Protein AF-A0A816STM7-F1 (afdb_monomer)

Radius of gyration: 14.47 Å; Cα contacts (8 Å, |Δi|>4): 69; chains: 1; bounding box: 32×30×35 Å

Mean predicted aligned error: 6.63 Å

Foldseek 3Di:
DFDKDKAAPDPVLQVVVQPDDDDDPPDDRDGDDDDDDCVVDVQQWDQDDPVNCPDDDPRSITIGDGPDDDDDPDDDDDDPPD

Solvent-accessible surface area (backbone atoms only — not comparable to full-atom values): 5820 Å² total; per-residue (Å²): 128,94,49,66,47,79,43,54,78,43,69,68,56,53,52,48,61,54,68,56,78,82,91,54,91,94,67,80,76,79,85,86,86,84,88,82,60,77,88,80,40,85,72,69,50,46,75,54,57,75,90,70,52,86,84,66,78,93,46,64,32,38,39,31,48,64,74,74,83,82,83,86,87,78,88,76,83,84,76,80,87,124

pLDDT: mean 82.79, std 11.96, range [37.91, 95.06]

Secondary structure (DSSP, 8-state):
--S-EEEES-HHHHHHHHH-S---TT-----------TTTSS--EEE--GGG-SSS----EEEEPTT---------------

Sequence (82 aa):
MNGFLSTTKDETVAKRFASEGIPKPNQIAVIFKLNIDPKVIDKPYAEIPLDRHGVGPYEEELLFSIGSVWRINNVIDLQDNT

Organism: NCBI:txid392030

Structure (mmCIF, N/CA/C/O backbone):
data_AF-A0A816STM7-F1
#
_entry.id   AF-A0A816STM7-F1
#
loop_
_atom_site.group_PDB
_atom_site.id
_atom_site.type_symbol
_atom_site.label_atom_id
_atom_site.label_alt_id
_atom_site.label_comp_id
_atom_site.label_asym_id
_atom_site.label_entity_id
_atom_site.label_seq_id
_atom_site.pdbx_PDB_ins_code
_atom_site.Cartn_x
_atom_site.Cartn_y
_atom_site.Cartn_z
_atom_site.occupancy
_atom_site.B_iso_or_equiv
_atom_site.auth_seq_id
_atom_site.auth_comp_id
_atom_site.auth_asym_id
_atom_site.auth_atom_id
_atom_site.pdbx_PDB_model_num
ATOM 1 N N . MET A 1 1 ? -12.090 -6.889 -3.615 1.00 50.66 1 MET A N 1
ATOM 2 C CA . MET A 1 1 ? -11.973 -5.520 -4.158 1.00 50.66 1 MET A CA 1
ATOM 3 C C . MET A 1 1 ? -11.483 -5.674 -5.591 1.00 50.66 1 MET A C 1
ATOM 5 O O . MET A 1 1 ? -10.484 -6.352 -5.775 1.00 50.66 1 MET A O 1
ATOM 9 N N . ASN A 1 2 ? -12.216 -5.166 -6.588 1.00 71.62 2 ASN A N 1
ATOM 10 C CA . ASN A 1 2 ? -11.926 -5.392 -8.016 1.00 71.62 2 ASN A CA 1
ATOM 11 C C . ASN A 1 2 ? -11.382 -4.109 -8.663 1.00 71.62 2 ASN A C 1
ATOM 13 O O . ASN A 1 2 ? -11.971 -3.587 -9.603 1.00 71.62 2 ASN A O 1
ATOM 17 N N . GLY A 1 3 ? -10.305 -3.561 -8.106 1.00 86.56 3 GLY A N 1
ATOM 18 C CA . GLY A 1 3 ? -9.658 -2.347 -8.601 1.00 86.56 3 GLY A CA 1
ATOM 19 C C . GLY A 1 3 ? -8.143 -2.484 -8.555 1.00 86.56 3 GLY A C 1
ATOM 20 O O . GLY A 1 3 ? -7.628 -3.421 -7.940 1.00 86.56 3 GLY A O 1
ATOM 21 N N . PHE A 1 4 ? -7.446 -1.570 -9.228 1.00 90.88 4 PHE A N 1
ATOM 22 C CA . PHE A 1 4 ? -6.010 -1.412 -9.034 1.00 90.88 4 PHE A CA 1
ATOM 23 C C . PHE A 1 4 ? -5.743 -0.957 -7.598 1.00 90.88 4 PHE A C 1
ATOM 25 O O . PHE A 1 4 ? -6.550 -0.231 -7.014 1.00 90.88 4 PHE A O 1
ATOM 32 N N . LEU A 1 5 ? -4.619 -1.388 -7.037 1.00 92.38 5 LEU A N 1
ATOM 33 C CA . LEU A 1 5 ? -4.183 -0.956 -5.716 1.00 92.38 5 LEU A CA 1
ATOM 34 C C . LEU A 1 5 ? -3.060 0.069 -5.890 1.00 92.38 5 LEU A C 1
ATOM 36 O O . LEU A 1 5 ? -1.938 -0.291 -6.242 1.00 92.38 5 LEU A O 1
ATOM 40 N N . SER A 1 6 ? -3.401 1.338 -5.671 1.00 92.00 6 SER A N 1
ATOM 41 C CA . SER A 1 6 ? -2.450 2.449 -5.629 1.00 92.00 6 SER A CA 1
ATOM 42 C C . SER A 1 6 ? -1.742 2.471 -4.277 1.00 92.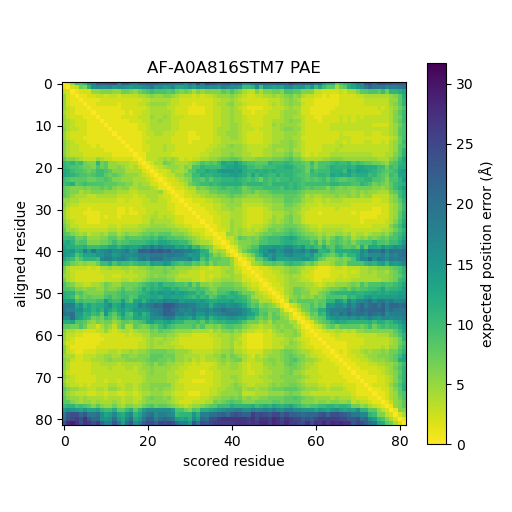00 6 SER A C 1
ATOM 44 O O . SER A 1 6 ? -2.371 2.277 -3.232 1.00 92.00 6 SER A O 1
ATOM 46 N N . THR A 1 7 ? -0.424 2.637 -4.301 1.00 93.44 7 THR A N 1
ATOM 47 C CA . THR A 1 7 ? 0.435 2.630 -3.114 1.00 93.44 7 THR A CA 1
ATOM 48 C C . THR A 1 7 ? 1.575 3.615 -3.297 1.00 93.44 7 THR A C 1
ATOM 50 O O . THR A 1 7 ? 1.913 3.965 -4.420 1.00 93.44 7 THR A O 1
ATOM 53 N N . THR A 1 8 ? 2.199 4.030 -2.201 1.00 92.94 8 THR A N 1
ATOM 54 C CA . THR A 1 8 ? 3.359 4.9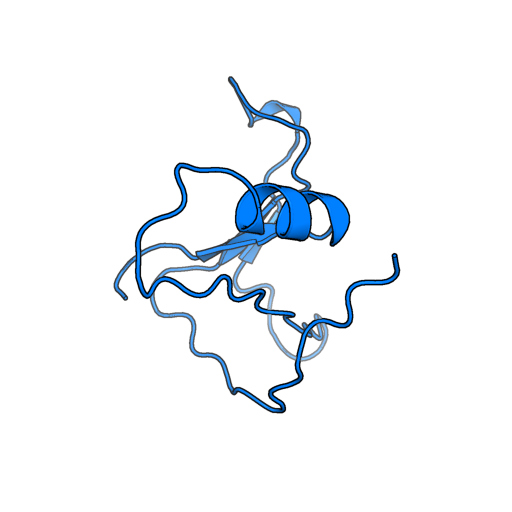27 -2.202 1.00 92.94 8 THR A CA 1
ATOM 55 C C . THR A 1 8 ? 4.565 4.233 -1.574 1.00 92.94 8 THR A C 1
AT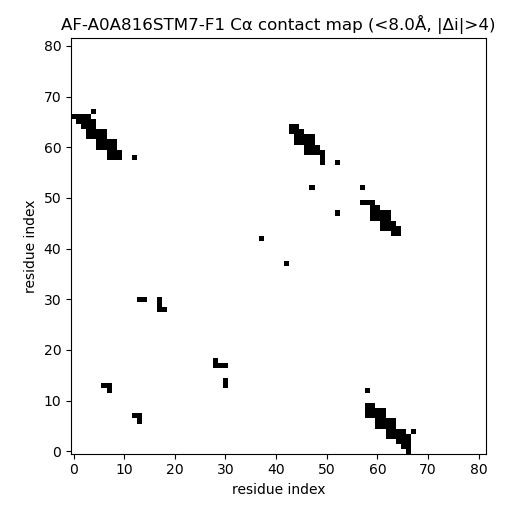OM 57 O O . THR A 1 8 ? 4.410 3.409 -0.667 1.00 92.94 8 THR A O 1
ATOM 60 N N . LYS A 1 9 ? 5.772 4.571 -2.041 1.00 91.81 9 LYS A N 1
ATOM 61 C CA . LYS A 1 9 ? 7.029 4.203 -1.365 1.00 91.81 9 LYS A CA 1
ATOM 62 C C . LYS A 1 9 ? 7.304 5.066 -0.122 1.00 91.81 9 LYS A C 1
ATOM 64 O O . LYS A 1 9 ? 8.081 4.647 0.734 1.00 91.81 9 LYS A O 1
ATOM 69 N N . ASP A 1 10 ? 6.665 6.231 -0.004 1.00 91.50 10 ASP A N 1
ATOM 70 C CA . ASP A 1 10 ? 6.859 7.184 1.089 1.00 91.50 10 ASP A CA 1
ATOM 71 C C . ASP A 1 10 ? 5.823 6.975 2.206 1.00 91.50 10 ASP A C 1
ATOM 73 O O . ASP A 1 10 ? 4.624 7.237 2.067 1.00 91.50 10 ASP A O 1
ATOM 77 N N . GLU A 1 11 ? 6.300 6.533 3.372 1.00 90.94 11 GLU A N 1
ATOM 78 C CA . GLU A 1 11 ? 5.457 6.316 4.551 1.00 90.94 11 GLU A CA 1
ATOM 79 C C . GLU A 1 11 ? 4.769 7.611 5.030 1.00 90.94 11 GLU A C 1
ATOM 81 O O . GLU A 1 11 ? 3.665 7.563 5.575 1.00 90.94 11 GLU A O 1
ATOM 86 N N . THR A 1 12 ? 5.381 8.774 4.799 1.00 90.50 12 THR A N 1
ATOM 87 C CA . THR A 1 12 ? 4.828 10.088 5.156 1.00 90.50 12 THR A CA 1
ATOM 88 C C . THR A 1 12 ? 3.589 10.400 4.328 1.00 90.50 12 THR A C 1
ATOM 90 O O . THR A 1 12 ? 2.580 10.852 4.868 1.00 90.50 12 THR A O 1
ATOM 93 N N . VAL A 1 13 ? 3.637 10.111 3.025 1.00 90.38 13 VAL A N 1
ATOM 94 C CA . VAL A 1 13 ? 2.501 10.275 2.111 1.00 90.38 13 VAL A CA 1
ATOM 95 C C . VAL A 1 13 ? 1.362 9.335 2.509 1.00 90.38 13 VAL A C 1
ATOM 97 O O . VAL A 1 13 ? 0.221 9.780 2.621 1.00 90.38 13 VAL A O 1
ATOM 100 N N . ALA A 1 14 ? 1.664 8.070 2.822 1.00 91.56 14 ALA A N 1
ATOM 101 C CA . ALA A 1 14 ? 0.659 7.111 3.289 1.00 91.56 14 ALA A CA 1
ATOM 102 C C . ALA A 1 14 ? -0.022 7.568 4.592 1.00 91.56 14 ALA A C 1
ATOM 104 O O . ALA A 1 14 ? -1.246 7.507 4.712 1.00 91.56 14 ALA A O 1
ATOM 105 N N . LYS A 1 15 ? 0.760 8.069 5.559 1.00 90.38 15 LYS A N 1
ATOM 106 C CA . LYS A 1 15 ? 0.244 8.636 6.815 1.00 90.38 15 LYS A CA 1
ATOM 107 C C . LYS A 1 15 ? -0.611 9.877 6.582 1.00 90.38 15 LYS A C 1
ATOM 109 O O . LYS A 1 15 ? -1.641 10.019 7.233 1.00 90.38 15 LYS A O 1
ATOM 114 N N . ARG A 1 16 ? -0.214 10.744 5.644 1.00 88.50 16 ARG A N 1
ATOM 115 C CA . ARG A 1 16 ? -0.997 11.922 5.257 1.00 88.50 16 ARG A CA 1
ATOM 116 C C . ARG A 1 16 ? -2.362 11.508 4.705 1.00 88.50 16 ARG A C 1
ATOM 118 O O . ARG A 1 16 ? -3.371 11.992 5.190 1.00 88.50 16 ARG A O 1
ATOM 125 N N . PHE A 1 17 ? -2.421 10.538 3.792 1.00 87.50 17 PHE A N 1
ATOM 126 C CA . PHE A 1 17 ? -3.702 10.023 3.288 1.00 87.50 17 PHE A CA 1
ATOM 127 C C . PHE A 1 17 ? -4.562 9.350 4.362 1.00 87.50 17 PHE A C 1
ATOM 129 O O . PHE A 1 17 ? -5.785 9.429 4.305 1.00 87.50 17 PHE A O 1
ATOM 136 N N . ALA A 1 18 ? -3.940 8.693 5.342 1.00 88.50 18 ALA A N 1
ATOM 137 C CA . ALA A 1 18 ? -4.656 8.078 6.455 1.00 88.50 18 ALA A CA 1
ATOM 138 C C . ALA A 1 18 ? -5.264 9.109 7.427 1.00 88.50 18 ALA A C 1
ATOM 140 O O . ALA A 1 18 ? -6.253 8.797 8.091 1.00 88.50 18 ALA A O 1
ATOM 141 N N . SER A 1 19 ? -4.681 10.310 7.521 1.00 85.38 19 SER A N 1
ATOM 142 C CA . SER A 1 19 ? -5.182 11.414 8.350 1.00 85.38 19 SER A CA 1
ATOM 143 C C . SER A 1 19 ? -6.046 12.421 7.584 1.00 85.38 19 SER A C 1
ATOM 145 O O . SER A 1 19 ? -6.786 13.187 8.202 1.00 85.38 19 SER A O 1
ATOM 147 N N . GLU A 1 20 ? -5.981 12.424 6.253 1.00 81.75 20 GLU A N 1
ATOM 148 C CA . GLU A 1 20 ? -6.820 13.244 5.383 1.00 81.75 20 GLU A CA 1
ATOM 149 C C . GLU A 1 20 ? -8.276 12.740 5.345 1.00 81.75 20 GLU A C 1
ATOM 151 O O . GLU A 1 20 ? -8.569 11.545 5.351 1.00 81.75 20 GLU A O 1
ATOM 156 N N . GLY A 1 21 ? -9.217 13.683 5.256 1.00 77.25 21 GLY A N 1
ATOM 157 C CA . GLY A 1 21 ? -10.651 13.408 5.157 1.00 77.25 21 GLY A CA 1
ATOM 158 C C . GLY A 1 21 ? -11.454 13.927 6.347 1.0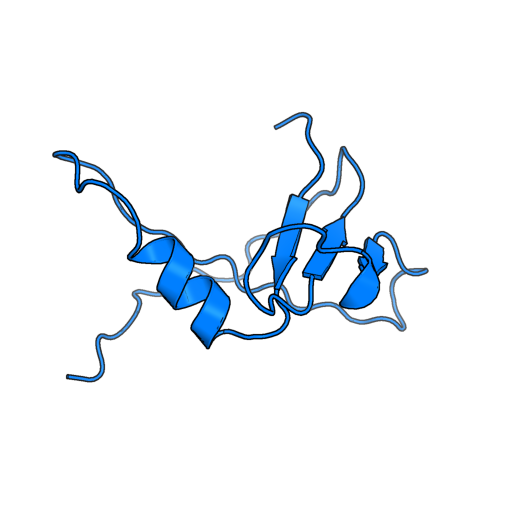0 77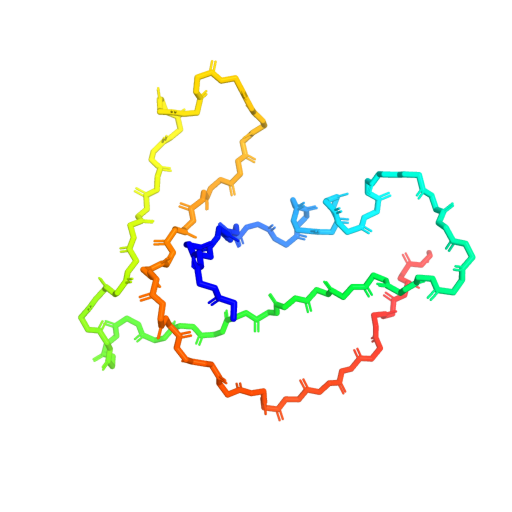.25 21 GLY A C 1
ATOM 159 O O . GLY A 1 21 ? -10.925 14.509 7.288 1.00 77.25 21 GLY A O 1
ATOM 160 N N . ILE A 1 22 ? -12.776 13.760 6.279 1.00 80.31 22 ILE A N 1
ATOM 161 C CA . ILE A 1 22 ? -13.689 14.154 7.359 1.00 80.31 22 ILE A CA 1
ATOM 162 C C . ILE A 1 22 ? -13.819 12.961 8.313 1.00 80.31 22 ILE A C 1
ATOM 164 O O . ILE A 1 22 ? -14.346 11.931 7.878 1.00 80.31 22 ILE A O 1
ATOM 168 N N . PRO A 1 23 ? -13.400 13.076 9.589 1.00 79.44 23 PRO A N 1
ATOM 169 C CA . PRO A 1 23 ? -13.578 12.009 10.563 1.00 79.44 23 PRO A CA 1
ATOM 170 C C . PRO A 1 23 ? -15.056 11.634 10.681 1.00 79.44 23 PRO A C 1
ATOM 172 O O . PRO A 1 23 ? -15.908 12.497 10.907 1.00 79.44 23 PRO A O 1
ATOM 175 N N . LYS A 1 24 ? -15.375 10.346 10.532 1.00 84.44 24 LYS A N 1
ATOM 176 C CA . LYS A 1 24 ? -16.723 9.826 10.787 1.00 84.44 24 LYS A CA 1
ATOM 177 C C . LYS A 1 24 ? -16.729 9.013 12.078 1.00 84.44 24 LYS A C 1
ATOM 179 O O . LYS A 1 24 ? -15.756 8.306 12.349 1.00 84.44 24 LYS A O 1
ATOM 184 N N . PRO A 1 25 ? -17.82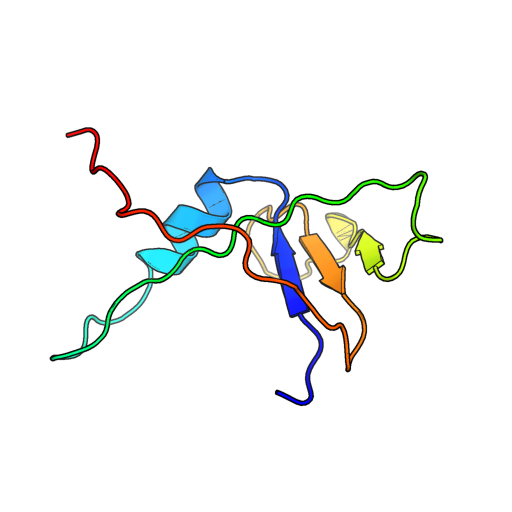6 9.056 12.855 1.00 87.94 25 PRO A N 1
ATOM 185 C CA . PRO A 1 25 ? -17.984 8.171 14.000 1.00 87.94 25 PRO A CA 1
ATOM 186 C C . PRO A 1 25 ? -17.770 6.711 13.586 1.00 87.94 25 PRO 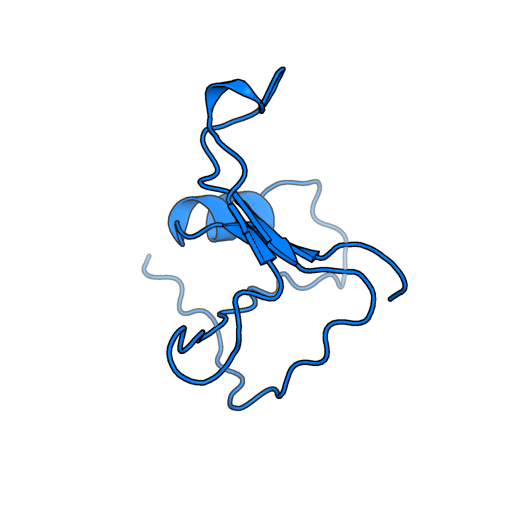A C 1
ATOM 188 O O . PRO A 1 25 ? -18.296 6.275 12.562 1.00 87.94 25 PRO A O 1
ATOM 191 N N . ASN A 1 26 ? -17.015 5.964 14.393 1.00 88.25 26 ASN A N 1
ATOM 192 C CA . ASN A 1 26 ? -16.711 4.542 14.192 1.00 88.25 26 ASN A CA 1
ATOM 193 C C . ASN A 1 26 ? -15.872 4.201 12.940 1.00 88.25 26 ASN A C 1
ATOM 195 O O . ASN A 1 26 ? -15.876 3.047 12.511 1.00 88.25 26 ASN A O 1
ATOM 199 N N . GLN A 1 27 ? -15.145 5.158 12.350 1.00 86.19 27 GLN A N 1
ATOM 200 C CA . GLN A 1 27 ? -14.082 4.845 11.387 1.00 86.19 27 GLN A CA 1
ATOM 201 C C . GLN A 1 27 ? -12.731 4.683 12.084 1.00 86.19 27 GLN A C 1
ATOM 203 O O . GLN A 1 27 ? -12.400 5.429 13.002 1.00 86.19 27 GLN A O 1
ATOM 208 N N . ILE A 1 28 ? -11.941 3.729 11.593 1.00 86.00 28 ILE A N 1
ATOM 209 C CA . ILE A 1 28 ? -10.528 3.573 11.935 1.00 86.00 28 ILE A CA 1
ATOM 210 C C . ILE A 1 28 ? -9.690 3.792 10.678 1.00 86.00 28 ILE A C 1
ATOM 212 O O . ILE A 1 28 ? -10.061 3.339 9.592 1.00 86.00 28 ILE A O 1
ATOM 216 N N . ALA A 1 29 ? -8.571 4.494 10.826 1.00 87.50 29 ALA A N 1
ATOM 217 C CA . ALA A 1 29 ? -7.565 4.598 9.781 1.00 87.50 29 ALA A CA 1
ATOM 218 C C . ALA A 1 29 ? -6.660 3.361 9.833 1.00 87.50 29 ALA A C 1
ATOM 220 O O . ALA A 1 29 ? -6.256 2.925 10.911 1.00 87.50 29 ALA A O 1
ATOM 221 N N . VAL A 1 30 ? -6.346 2.786 8.673 1.00 90.81 30 VAL A N 1
ATOM 222 C CA . VAL A 1 30 ? -5.474 1.611 8.561 1.00 90.81 30 VAL A CA 1
ATOM 223 C C . VAL A 1 30 ? -4.410 1.895 7.515 1.00 90.81 30 VAL A C 1
ATOM 225 O O . VAL A 1 30 ? -4.733 2.276 6.391 1.00 90.81 30 VAL A O 1
ATOM 228 N N . ILE A 1 31 ? -3.147 1.673 7.873 1.00 93.12 31 ILE A N 1
ATOM 229 C CA . ILE A 1 31 ? -2.017 1.753 6.945 1.00 93.12 31 ILE A CA 1
ATOM 230 C C . ILE A 1 31 ? -1.559 0.335 6.616 1.00 93.12 31 ILE A C 1
ATOM 232 O O . ILE A 1 31 ? -1.190 -0.435 7.501 1.00 93.12 31 ILE A O 1
ATOM 236 N N . PHE A 1 32 ? -1.547 -0.002 5.327 1.00 94.56 32 PHE A N 1
ATOM 237 C CA . PHE A 1 32 ? -1.005 -1.267 4.840 1.00 94.56 32 PHE A CA 1
ATOM 238 C C . PHE A 1 32 ? 0.464 -1.089 4.454 1.00 94.56 32 PHE A C 1
ATOM 240 O O . PHE A 1 32 ? 0.776 -0.433 3.463 1.00 94.56 32 PHE A O 1
ATOM 247 N N . LYS A 1 33 ? 1.375 -1.700 5.219 1.00 94.31 33 LYS A N 1
ATOM 248 C CA . LYS A 1 33 ? 2.806 -1.739 4.893 1.00 94.31 33 LYS A CA 1
ATOM 249 C C . LYS A 1 33 ? 3.121 -2.995 4.084 1.00 94.31 33 LYS A C 1
ATOM 251 O O . LYS A 1 33 ? 3.043 -4.110 4.599 1.00 94.31 33 LYS A O 1
ATOM 256 N N . LEU A 1 34 ? 3.457 -2.808 2.811 1.00 92.75 34 LEU A N 1
ATOM 257 C CA . LEU A 1 34 ? 3.759 -3.891 1.877 1.00 92.75 34 LEU A CA 1
ATOM 258 C C . LEU A 1 34 ? 5.271 -4.131 1.829 1.00 92.75 34 LEU A C 1
ATOM 260 O O . LEU A 1 34 ? 6.042 -3.213 1.571 1.00 92.75 34 LEU A O 1
ATOM 264 N N . ASN A 1 35 ? 5.690 -5.379 2.040 1.00 89.88 35 ASN A N 1
ATOM 265 C CA . ASN A 1 35 ? 7.072 -5.806 1.830 1.00 89.88 35 ASN A CA 1
ATOM 266 C C . ASN A 1 35 ? 7.147 -6.558 0.502 1.00 89.88 35 ASN A C 1
ATOM 268 O O . ASN A 1 35 ? 6.566 -7.637 0.371 1.00 89.88 35 ASN A O 1
ATOM 272 N N . ILE A 1 36 ? 7.843 -5.984 -0.475 1.00 85.38 36 ILE A N 1
ATOM 273 C CA . ILE A 1 36 ? 7.950 -6.529 -1.830 1.00 85.38 36 ILE A CA 1
ATOM 274 C C . ILE A 1 36 ? 9.394 -6.968 -2.051 1.00 85.38 36 ILE A C 1
ATOM 276 O O . ILE A 1 36 ? 10.306 -6.150 -1.950 1.00 85.38 36 ILE A O 1
ATOM 280 N N . ASP A 1 37 ? 9.597 -8.244 -2.373 1.00 83.06 37 ASP A N 1
ATOM 281 C CA . ASP A 1 37 ? 10.892 -8.735 -2.842 1.00 83.06 37 ASP A CA 1
ATOM 282 C C . ASP A 1 37 ? 10.877 -8.815 -4.379 1.00 83.06 37 ASP A C 1
ATOM 284 O O . ASP A 1 37 ? 10.251 -9.723 -4.940 1.00 83.06 37 ASP A O 1
ATOM 288 N N . PRO A 1 38 ? 11.558 -7.893 -5.085 1.00 74.69 38 PRO A N 1
ATOM 289 C CA . PRO A 1 38 ? 11.576 -7.871 -6.545 1.00 74.69 38 PRO A CA 1
ATOM 290 C C . PRO A 1 38 ? 12.311 -9.072 -7.159 1.00 74.69 38 PRO A C 1
ATOM 292 O O . PRO A 1 38 ? 12.266 -9.244 -8.372 1.00 74.69 38 PRO A O 1
ATOM 295 N N . LYS A 1 39 ? 13.000 -9.898 -6.359 1.00 78.12 39 LYS A N 1
ATOM 296 C CA . LYS A 1 39 ? 13.648 -11.132 -6.830 1.00 78.12 39 LYS A CA 1
ATOM 297 C C . LYS A 1 39 ? 12.696 -12.325 -6.874 1.00 78.12 39 LYS A C 1
ATOM 299 O O . LYS A 1 39 ? 13.014 -13.324 -7.509 1.00 78.12 39 LYS A O 1
ATOM 304 N N . VAL A 1 40 ? 11.564 -12.241 -6.173 1.00 68.19 40 VAL A N 1
ATOM 305 C CA . VAL A 1 40 ? 10.594 -13.339 -6.039 1.00 68.19 40 VAL A CA 1
ATOM 306 C C . VAL A 1 40 ? 9.428 -13.180 -7.014 1.00 68.19 40 VAL A C 1
ATOM 308 O O . VAL A 1 40 ? 8.793 -14.171 -7.369 1.00 68.19 40 VAL A O 1
ATOM 311 N N . ILE A 1 41 ? 9.144 -11.954 -7.465 1.00 65.56 41 ILE A N 1
ATOM 312 C CA . ILE A 1 41 ? 8.019 -11.666 -8.356 1.00 65.56 41 ILE A CA 1
ATOM 313 C C . ILE A 1 41 ? 8.497 -10.824 -9.539 1.00 65.56 41 ILE A C 1
ATOM 315 O O . ILE A 1 41 ? 9.028 -9.731 -9.340 1.00 65.56 41 ILE A O 1
ATOM 319 N N . ASP A 1 42 ? 8.247 -11.299 -10.762 1.00 67.19 42 ASP A N 1
ATOM 320 C CA . ASP A 1 42 ? 8.349 -10.470 -11.965 1.00 67.19 42 ASP A CA 1
ATOM 321 C C . ASP A 1 42 ? 7.353 -9.312 -11.837 1.00 67.19 42 ASP A C 1
ATOM 323 O O . ASP A 1 42 ? 6.144 -9.507 -11.953 1.00 67.19 42 ASP A O 1
ATOM 327 N N . LYS A 1 43 ? 7.891 -8.132 -11.496 1.00 68.25 43 LYS A N 1
ATOM 328 C CA . LYS A 1 43 ? 7.226 -6.843 -11.225 1.00 68.25 43 LYS A CA 1
ATOM 329 C C . LYS A 1 43 ? 5.719 -6.823 -11.556 1.00 68.25 43 LYS A C 1
ATOM 331 O O . LYS A 1 43 ? 5.338 -6.388 -12.641 1.00 68.25 43 LYS A O 1
ATOM 336 N N . PRO A 1 44 ? 4.832 -7.204 -10.615 1.00 79.88 44 PRO A N 1
ATOM 337 C CA . PRO A 1 44 ? 3.382 -7.232 -10.839 1.00 79.88 44 PRO A CA 1
ATOM 338 C C . PRO A 1 44 ? 2.740 -5.835 -10.703 1.00 79.88 44 PRO A C 1
ATOM 340 O O . PRO A 1 44 ? 1.523 -5.708 -10.521 1.00 79.88 44 PRO A O 1
ATOM 343 N N . TYR A 1 45 ? 3.568 -4.790 -10.731 1.00 88.94 45 TYR A N 1
ATOM 344 C CA . TYR A 1 45 ? 3.212 -3.399 -10.505 1.00 88.94 45 TYR A CA 1
ATOM 345 C C . TYR A 1 45 ? 3.890 -2.494 -11.531 1.00 88.94 45 TYR A C 1
ATOM 347 O O . TYR A 1 45 ? 4.969 -2.801 -12.044 1.00 88.94 45 TYR A O 1
ATOM 355 N N . ALA A 1 46 ? 3.260 -1.355 -11.789 1.00 89.69 46 ALA A N 1
ATOM 356 C CA . ALA A 1 46 ? 3.859 -0.251 -12.519 1.00 89.69 46 ALA A CA 1
ATOM 357 C C . ALA A 1 46 ? 4.355 0.805 -11.527 1.00 89.69 46 ALA A C 1
ATOM 359 O O . ALA A 1 46 ? 3.647 1.149 -10.586 1.00 89.69 46 ALA A O 1
ATOM 360 N N . GLU A 1 47 ? 5.559 1.325 -11.744 1.00 90.06 47 GLU A N 1
ATOM 361 C CA . GLU A 1 47 ? 5.997 2.568 -11.108 1.00 90.06 47 GLU A CA 1
ATOM 362 C C . GLU A 1 47 ? 5.477 3.726 -11.956 1.00 90.06 47 GLU A C 1
ATOM 364 O O . GLU A 1 47 ? 5.767 3.785 -13.156 1.00 90.06 47 GLU A O 1
ATOM 369 N N . ILE A 1 48 ? 4.657 4.592 -11.362 1.00 88.81 48 ILE A N 1
ATOM 370 C CA . ILE A 1 48 ? 4.046 5.718 -12.064 1.00 88.81 48 ILE A CA 1
ATOM 371 C C . ILE A 1 48 ? 4.992 6.917 -11.948 1.00 88.81 48 ILE A C 1
ATOM 373 O O . ILE A 1 48 ? 5.266 7.386 -10.842 1.00 88.81 48 ILE A O 1
ATOM 377 N N . PRO A 1 49 ? 5.554 7.402 -13.069 1.00 81.88 49 PRO A N 1
ATOM 378 C CA . PRO A 1 49 ? 6.496 8.507 -13.023 1.00 81.88 49 PRO A CA 1
ATOM 379 C C . PRO A 1 49 ? 5.810 9.826 -12.654 1.00 81.88 49 PRO A C 1
ATOM 381 O O . PRO A 1 49 ? 4.646 10.060 -12.983 1.00 81.88 49 PRO A O 1
ATOM 384 N N . LEU A 1 50 ? 6.570 10.719 -12.018 1.00 74.56 50 LEU A N 1
ATOM 385 C CA . LEU A 1 50 ? 6.084 12.000 -11.493 1.00 74.56 50 LEU A CA 1
ATOM 386 C C . LEU A 1 50 ? 5.438 12.900 -12.556 1.00 74.56 50 LEU A C 1
ATOM 388 O O . LEU A 1 50 ? 4.461 13.583 -12.271 1.00 74.56 50 LEU A O 1
ATOM 392 N N . ASP A 1 51 ? 5.940 12.870 -13.790 1.00 75.25 51 ASP A N 1
ATOM 393 C CA . ASP A 1 51 ? 5.409 13.643 -14.919 1.00 75.25 51 ASP A CA 1
ATOM 394 C C . ASP A 1 51 ? 4.037 13.148 -15.410 1.00 75.25 51 ASP A C 1
ATOM 396 O O . ASP A 1 51 ? 3.371 13.840 -16.183 1.00 75.25 51 ASP A O 1
ATOM 400 N N . ARG A 1 52 ? 3.583 11.975 -14.946 1.00 73.06 52 ARG A N 1
ATOM 401 C CA . ARG A 1 52 ? 2.245 11.436 -15.226 1.00 73.06 52 ARG A CA 1
ATOM 402 C C . ARG A 1 52 ? 1.199 11.784 -14.172 1.00 73.06 52 ARG A C 1
ATOM 404 O O . ARG A 1 52 ? 0.009 11.625 -14.451 1.00 73.06 52 ARG A O 1
ATOM 411 N N . HIS A 1 53 ? 1.596 12.309 -13.014 1.00 67.56 53 HIS A N 1
ATOM 412 C CA . HIS A 1 53 ? 0.664 12.846 -12.022 1.00 67.56 53 HIS A CA 1
ATOM 413 C C . HIS A 1 53 ? 0.217 14.246 -12.467 1.00 67.56 53 HIS A C 1
ATOM 415 O O . HIS A 1 53 ? 0.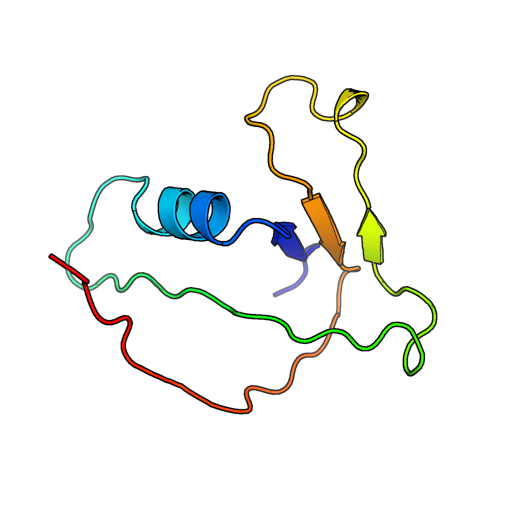734 15.261 -12.017 1.00 67.56 53 HIS A O 1
ATOM 421 N N . GLY A 1 54 ? -0.731 14.311 -13.409 1.00 58.88 54 GLY A N 1
ATOM 422 C CA . GLY A 1 54 ? -1.159 15.577 -14.021 1.00 58.88 54 GLY A CA 1
ATOM 423 C C . GLY A 1 54 ? -1.683 16.624 -13.025 1.00 58.88 54 GLY A C 1
ATOM 424 O O . GLY A 1 54 ? -1.549 17.818 -13.279 1.00 58.88 54 GLY A O 1
ATOM 425 N N . VAL A 1 55 ? -2.260 16.187 -11.896 1.00 57.84 55 VAL A N 1
ATOM 426 C CA . VAL A 1 55 ? -2.727 17.028 -10.780 1.00 57.84 55 VAL A CA 1
ATOM 427 C C . VAL A 1 55 ? -2.677 16.185 -9.496 1.00 57.84 55 VAL A C 1
ATOM 429 O O . VAL A 1 55 ? -3.613 15.445 -9.211 1.00 57.84 55 VAL A O 1
ATOM 432 N N . GLY A 1 56 ? -1.584 16.234 -8.734 1.00 61.38 56 GLY A N 1
ATOM 433 C CA . GLY A 1 56 ? -1.468 15.465 -7.490 1.00 61.38 56 GLY A CA 1
ATOM 434 C C . GLY A 1 56 ? -0.155 15.712 -6.745 1.00 61.38 56 GLY A C 1
ATOM 435 O O . GLY A 1 56 ? 0.789 16.244 -7.334 1.00 61.38 56 GLY A O 1
ATOM 436 N N . PRO A 1 57 ? -0.092 15.395 -5.442 1.00 65.62 57 PRO A N 1
ATOM 437 C CA . PRO A 1 57 ? 1.147 15.473 -4.684 1.00 65.62 57 PRO A CA 1
ATOM 438 C C . PRO A 1 57 ? 2.183 14.469 -5.212 1.00 65.62 57 PRO A C 1
ATOM 440 O O . PRO A 1 57 ? 1.861 13.500 -5.893 1.00 65.62 57 PRO A O 1
ATOM 443 N N . TYR A 1 58 ? 3.453 14.701 -4.884 1.00 77.00 58 TYR A N 1
ATOM 444 C CA . TYR A 1 58 ? 4.512 13.726 -5.128 1.00 77.00 58 TYR A CA 1
ATOM 445 C C . TYR A 1 58 ? 4.247 12.489 -4.265 1.00 77.00 58 TYR A C 1
ATOM 447 O O . TYR A 1 58 ? 4.395 12.546 -3.046 1.00 77.00 58 TYR A O 1
ATOM 455 N N . GLU A 1 59 ? 3.795 11.408 -4.896 1.00 81.06 59 GLU A N 1
ATOM 456 C CA . GLU A 1 59 ? 3.371 10.187 -4.201 1.00 81.06 59 GLU A CA 1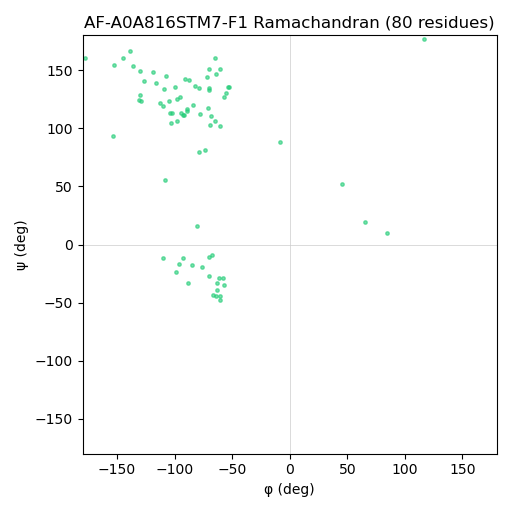
ATOM 457 C C . GLU A 1 59 ? 4.324 9.011 -4.405 1.00 81.06 59 GLU A C 1
ATOM 459 O O . GLU A 1 59 ? 4.192 8.019 -3.702 1.00 81.06 59 GLU A O 1
ATOM 464 N N . GLU A 1 60 ? 5.283 9.088 -5.334 1.00 87.94 60 GLU A N 1
ATOM 465 C CA . GLU A 1 60 ? 6.147 7.951 -5.695 1.00 87.94 60 GLU A CA 1
ATOM 466 C C . GLU A 1 60 ? 5.346 6.644 -5.889 1.00 87.94 60 GLU A C 1
ATOM 468 O O . GLU A 1 60 ? 5.617 5.620 -5.247 1.00 87.94 60 GLU A O 1
ATOM 473 N N . GLU A 1 61 ? 4.305 6.712 -6.724 1.00 90.75 61 GLU A N 1
ATOM 474 C CA . GLU A 1 61 ? 3.271 5.684 -6.788 1.00 90.75 61 GLU A CA 1
ATOM 475 C C . GLU A 1 61 ? 3.774 4.361 -7.389 1.00 90.75 61 GLU A C 1
ATOM 477 O O . GLU A 1 61 ? 4.377 4.309 -8.467 1.00 90.75 61 GLU A O 1
ATOM 482 N N . LEU A 1 62 ? 3.437 3.264 -6.707 1.00 91.56 62 LEU A N 1
ATOM 483 C CA . LEU A 1 62 ? 3.450 1.910 -7.248 1.00 91.56 62 LEU A CA 1
ATOM 484 C C . LEU A 1 62 ? 2.004 1.423 -7.400 1.00 91.56 62 LEU A C 1
ATOM 486 O O . LEU A 1 62 ? 1.271 1.295 -6.416 1.00 91.56 62 LEU A O 1
ATOM 490 N N . LEU A 1 63 ? 1.605 1.120 -8.633 1.00 92.44 63 LEU A N 1
ATOM 491 C CA . LEU A 1 63 ? 0.256 0.683 -8.975 1.00 92.44 63 LEU A CA 1
ATOM 492 C C . LEU A 1 63 ? 0.228 -0.824 -9.232 1.00 92.44 63 LEU A C 1
ATOM 494 O O . LEU A 1 63 ? 0.787 -1.313 -10.218 1.00 92.44 63 LEU A O 1
ATOM 498 N N . PHE A 1 64 ? -0.448 -1.567 -8.362 1.00 91.69 64 PHE A N 1
ATOM 499 C CA . PHE A 1 64 ? -0.603 -3.014 -8.484 1.00 91.69 64 PHE A CA 1
ATOM 500 C C . PHE A 1 64 ? -1.815 -3.389 -9.330 1.00 91.69 64 PHE A C 1
ATOM 502 O O . PHE A 1 64 ? -2.886 -2.785 -9.226 1.00 91.69 64 PHE A O 1
ATOM 509 N N . SER A 1 65 ? -1.640 -4.439 -10.133 1.00 89.31 65 SER A N 1
ATOM 510 C CA . SER A 1 65 ? -2.680 -4.968 -11.017 1.00 89.31 65 SER A CA 1
ATOM 511 C C . SER A 1 65 ? -3.918 -5.449 -10.256 1.00 89.31 65 SER A C 1
ATOM 513 O O . SER A 1 65 ? -3.839 -5.938 -9.125 1.00 89.31 65 SER A O 1
ATOM 515 N N . ILE A 1 66 ? -5.072 -5.367 -10.921 1.00 89.31 66 ILE A N 1
ATOM 516 C CA . ILE A 1 66 ? -6.336 -5.915 -10.420 1.00 89.31 66 ILE A CA 1
ATOM 517 C C . ILE A 1 66 ? -6.155 -7.397 -10.070 1.00 89.31 66 ILE A C 1
ATOM 519 O O . ILE A 1 66 ? -5.573 -8.163 -10.836 1.00 89.31 66 ILE A O 1
ATOM 523 N N . GLY A 1 67 ? -6.690 -7.804 -8.919 1.00 86.56 67 GLY A N 1
ATOM 524 C CA . GLY A 1 67 ? -6.619 -9.192 -8.461 1.00 86.56 67 GLY A CA 1
ATOM 525 C C . GLY A 1 67 ? -5.331 -9.548 -7.716 1.00 86.56 67 GLY A C 1
ATOM 526 O O . GLY A 1 67 ? -5.127 -10.721 -7.416 1.00 86.56 67 GLY A O 1
ATOM 527 N N . SER A 1 68 ? -4.484 -8.570 -7.372 1.00 85.81 68 SER A N 1
ATOM 528 C CA . SER A 1 68 ? -3.349 -8.790 -6.466 1.00 85.81 68 SER A CA 1
ATOM 529 C C . SER A 1 68 ? -3.815 -9.387 -5.130 1.00 85.81 68 SER A C 1
ATOM 531 O O . SER A 1 68 ? -4.733 -8.852 -4.500 1.00 85.81 68 SER A O 1
ATOM 533 N N . VAL A 1 69 ? -3.165 -10.465 -4.684 1.00 87.31 69 VAL A N 1
ATOM 534 C CA . VAL A 1 69 ? -3.452 -11.139 -3.409 1.00 87.31 69 VAL A CA 1
ATOM 535 C C . VAL A 1 69 ? -2.310 -10.889 -2.432 1.00 87.31 69 VAL A C 1
ATOM 537 O O . VAL A 1 69 ? -1.143 -11.055 -2.780 1.00 87.31 69 VAL A O 1
ATOM 540 N N . TRP A 1 70 ? -2.656 -10.539 -1.194 1.00 88.56 70 TRP A N 1
ATOM 541 C CA . TRP A 1 70 ? -1.701 -10.167 -0.154 1.00 88.56 70 TRP A CA 1
ATOM 542 C C . TRP A 1 70 ? -1.912 -10.992 1.111 1.00 88.56 70 TRP A C 1
ATOM 544 O O . TRP A 1 70 ? -3.046 -11.257 1.511 1.00 88.56 70 TRP A O 1
ATOM 554 N N . ARG A 1 71 ? -0.812 -11.382 1.762 1.00 91.88 71 ARG A N 1
ATOM 555 C CA . ARG A 1 71 ? -0.838 -12.032 3.076 1.00 91.88 71 ARG A CA 1
ATOM 556 C C . ARG A 1 71 ? -0.573 -10.995 4.161 1.00 91.88 71 ARG A C 1
ATOM 558 O O . ARG A 1 71 ? 0.463 -10.336 4.141 1.00 91.88 71 ARG A O 1
ATOM 565 N N . ILE A 1 72 ? -1.481 -10.899 5.129 1.00 94.62 72 ILE A N 1
ATOM 566 C CA . ILE A 1 72 ? -1.255 -10.119 6.347 1.00 94.62 72 ILE A CA 1
ATOM 567 C C . ILE A 1 72 ? -0.363 -10.953 7.264 1.00 94.62 72 ILE A C 1
ATOM 569 O O . ILE A 1 72 ? -0.776 -12.006 7.744 1.00 94.62 72 ILE A O 1
ATOM 573 N N . ASN A 1 73 ? 0.867 -10.492 7.472 1.00 95.06 73 ASN A N 1
ATOM 574 C CA . ASN A 1 73 ? 1.817 -11.167 8.356 1.00 95.06 73 ASN A CA 1
ATOM 575 C C . ASN A 1 73 ? 1.691 -10.695 9.809 1.00 95.06 73 ASN A C 1
ATOM 577 O O . ASN A 1 73 ? 1.939 -11.473 10.723 1.00 95.06 73 ASN A O 1
ATOM 581 N N . ASN A 1 74 ? 1.344 -9.424 10.023 1.00 94.56 74 ASN A N 1
ATOM 582 C CA . ASN A 1 74 ? 1.233 -8.824 11.347 1.00 94.56 74 ASN A CA 1
ATOM 583 C C . ASN A 1 74 ? 0.222 -7.668 11.335 1.00 94.56 74 ASN A C 1
ATOM 585 O O . ASN A 1 74 ? 0.023 -7.037 10.295 1.00 94.56 74 ASN A O 1
ATOM 589 N N . VAL A 1 75 ? -0.369 -7.386 12.495 1.00 94.19 75 VAL A N 1
ATOM 590 C CA . VAL A 1 75 ? -1.205 -6.213 12.767 1.00 94.19 75 VAL A CA 1
ATOM 591 C C . VAL A 1 75 ? -0.663 -5.567 14.035 1.00 94.19 75 VAL A C 1
ATOM 593 O O . VAL A 1 75 ? -0.538 -6.232 15.060 1.00 94.19 75 VAL A O 1
ATOM 596 N N . ILE A 1 76 ? -0.306 -4.290 13.947 1.00 93.38 76 ILE A N 1
ATOM 597 C CA . ILE A 1 76 ? 0.215 -3.507 15.069 1.00 93.38 76 ILE A CA 1
ATOM 598 C C . ILE A 1 76 ? -0.558 -2.200 15.171 1.00 93.38 76 ILE A C 1
ATOM 600 O O . ILE A 1 76 ? -0.987 -1.660 14.149 1.00 93.38 76 ILE A O 1
ATOM 604 N N . ASP A 1 77 ? -0.685 -1.685 16.388 1.00 89.62 77 ASP A N 1
ATOM 605 C CA . ASP A 1 77 ? -1.190 -0.335 16.602 1.00 89.62 77 ASP A CA 1
ATOM 606 C C . ASP A 1 77 ? -0.145 0.678 16.122 1.00 89.62 77 ASP A C 1
ATOM 608 O O . ASP A 1 77 ? 1.055 0.545 16.393 1.00 89.62 77 ASP A O 1
ATOM 612 N N . LEU A 1 78 ? -0.597 1.696 15.389 1.00 81.06 78 LEU A N 1
ATOM 613 C CA . LEU A 1 78 ? 0.234 2.846 15.056 1.00 81.06 78 LEU A CA 1
ATOM 614 C C . LEU A 1 78 ? 0.497 3.618 16.349 1.00 81.06 78 LEU A C 1
ATOM 616 O O . LEU A 1 78 ? -0.415 4.200 16.926 1.00 81.06 78 LEU A O 1
ATOM 620 N N . GLN A 1 79 ? 1.742 3.588 16.821 1.00 72.38 79 GLN A N 1
ATOM 621 C CA . GLN A 1 79 ? 2.157 4.436 17.931 1.00 72.38 79 GLN A CA 1
ATOM 622 C C . GLN A 1 79 ? 2.212 5.883 17.436 1.00 72.38 79 GLN A C 1
ATOM 624 O O . GLN A 1 79 ? 2.997 6.204 16.539 1.00 72.38 79 GLN A O 1
ATOM 629 N N . ASP A 1 80 ? 1.382 6.746 18.018 1.00 60.38 80 ASP A N 1
ATOM 630 C CA . ASP A 1 80 ? 1.534 8.189 17.880 1.00 60.38 80 ASP A CA 1
ATOM 631 C C . ASP A 1 80 ? 2.799 8.595 18.643 1.00 60.38 80 ASP A C 1
ATOM 633 O O . ASP A 1 80 ? 2.812 8.664 19.871 1.00 60.38 80 ASP A O 1
ATOM 637 N N . ASN A 1 81 ? 3.888 8.844 17.917 1.00 48.50 81 ASN A N 1
ATOM 638 C CA . ASN A 1 81 ? 5.022 9.572 18.477 1.00 48.50 81 ASN A CA 1
ATOM 639 C C . ASN A 1 81 ? 4.610 11.050 18.585 1.00 48.50 81 ASN A C 1
ATOM 641 O O . ASN A 1 81 ? 4.890 11.830 17.674 1.00 48.50 81 ASN A O 1
ATOM 645 N N . THR A 1 82 ? 3.882 11.398 19.651 1.00 37.91 82 THR A N 1
ATOM 646 C CA . THR A 1 82 ? 3.682 12.790 20.100 1.00 37.91 82 THR A CA 1
ATOM 647 C C . THR A 1 82 ? 4.996 13.454 20.468 1.00 37.91 82 THR A C 1
ATOM 649 O O . THR A 1 82 ? 5.816 12.770 21.126 1.00 37.91 82 THR A O 1
#